Protein AF-A0A242C098-F1 (afdb_monomer_lite)

Radius of gyration: 16.54 Å; chains: 1; bounding box: 35×26×47 Å

pLDDT: mean 77.09, std 14.62, range [45.5, 91.69]

Secondary structure (DSSP, 8-state):
-EEEEESSSEE-TTS-EES-TTSS--BSSHHHHHHHHHHTT-EEEEE----THHHHHHHTTTT-----

Structure (m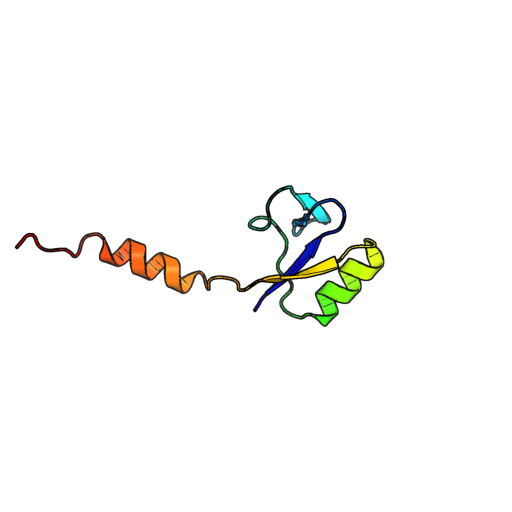mCIF, N/CA/C/O backbone):
data_AF-A0A242C098-F1
#
_entry.id   AF-A0A242C098-F1
#
loop_
_atom_site.group_PDB
_atom_site.id
_atom_site.type_symbol
_atom_site.label_atom_id
_atom_site.label_alt_id
_atom_site.label_comp_id
_atom_site.label_asym_id
_atom_site.label_entity_id
_atom_site.label_seq_id
_atom_site.pdbx_PDB_ins_code
_atom_site.Cartn_x
_atom_site.Cartn_y
_atom_site.Cartn_z
_atom_site.occupancy
_atom_site.B_iso_or_equiv
_atom_site.auth_seq_id
_atom_site.auth_com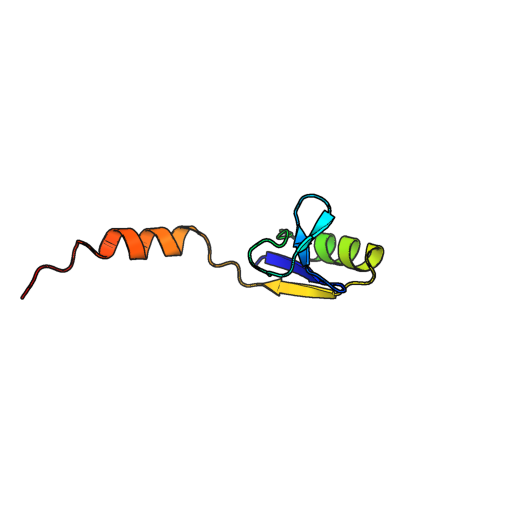p_id
_atom_site.auth_asym_id
_atom_site.auth_atom_id
_atom_site.pdbx_PDB_model_num
ATOM 1 N N . MET A 1 1 ? -11.809 -2.162 5.228 1.00 69.38 1 MET A N 1
ATOM 2 C CA . MET A 1 1 ? -10.423 -2.633 5.426 1.00 69.38 1 MET A CA 1
ATOM 3 C C . MET A 1 1 ? -9.566 -1.871 4.440 1.00 69.38 1 MET A C 1
ATOM 5 O O . MET A 1 1 ? -10.077 -1.552 3.376 1.00 69.38 1 MET A O 1
ATOM 9 N N . GLY A 1 2 ? -8.353 -1.492 4.818 1.00 84.44 2 GLY A N 1
ATOM 10 C CA . GLY A 1 2 ? -7.382 -0.895 3.904 1.00 84.44 2 GLY A CA 1
ATOM 11 C C . GLY A 1 2 ? -6.172 -1.808 3.790 1.00 84.44 2 GLY A C 1
ATOM 12 O O . GLY A 1 2 ? -5.940 -2.637 4.669 1.00 84.44 2 GLY A O 1
ATOM 13 N N . TYR A 1 3 ? -5.398 -1.642 2.732 1.00 88.00 3 TYR A N 1
ATOM 14 C CA . TYR A 1 3 ? -4.151 -2.370 2.530 1.00 88.00 3 TYR A CA 1
ATOM 15 C C . TYR A 1 3 ? -3.027 -1.355 2.381 1.00 88.00 3 TYR A C 1
ATOM 17 O O . TYR A 1 3 ? -3.208 -0.341 1.717 1.00 88.00 3 TYR A O 1
ATOM 25 N N . VAL A 1 4 ? -1.886 -1.596 3.012 1.00 88.88 4 VAL A N 1
ATOM 26 C CA . VAL A 1 4 ? -0.680 -0.774 2.837 1.00 88.88 4 VAL A CA 1
ATOM 27 C C . VAL A 1 4 ? 0.453 -1.673 2.374 1.00 88.88 4 VAL A C 1
ATOM 29 O O . VAL A 1 4 ? 0.472 -2.859 2.698 1.00 88.88 4 VAL A O 1
ATOM 32 N N . VAL A 1 5 ? 1.394 -1.123 1.618 1.00 87.81 5 VAL A N 1
ATOM 33 C CA . VAL A 1 5 ? 2.577 -1.860 1.166 1.00 87.81 5 VAL A CA 1
ATOM 34 C C . VAL A 1 5 ? 3.771 -1.420 1.994 1.00 87.81 5 VAL A C 1
ATOM 36 O O . VAL A 1 5 ? 3.996 -0.224 2.192 1.00 87.81 5 VAL A O 1
ATOM 39 N N . LYS A 1 6 ? 4.523 -2.397 2.497 1.00 88.31 6 LYS A N 1
ATOM 40 C CA . LYS A 1 6 ? 5.758 -2.180 3.241 1.00 88.31 6 LYS A CA 1
ATOM 41 C C . LYS A 1 6 ? 6.874 -3.003 2.614 1.00 88.31 6 LYS A C 1
ATOM 43 O O . LYS A 1 6 ? 6.843 -4.228 2.684 1.00 88.31 6 LYS A O 1
ATOM 48 N N . ALA A 1 7 ? 7.855 -2.325 2.034 1.00 85.56 7 ALA A N 1
ATOM 49 C CA . ALA A 1 7 ? 9.139 -2.928 1.687 1.00 85.56 7 ALA A CA 1
ATOM 50 C C . ALA A 1 7 ? 10.104 -2.692 2.863 1.00 85.56 7 ALA A C 1
ATOM 52 O O . ALA A 1 7 ? 9.901 -3.232 3.950 1.00 85.56 7 ALA A O 1
ATOM 53 N N . MET A 1 8 ? 11.083 -1.799 2.701 1.00 84.00 8 MET A N 1
ATOM 54 C CA . MET A 1 8 ? 11.904 -1.293 3.813 1.00 84.00 8 MET A CA 1
ATOM 55 C C . MET A 1 8 ? 11.163 -0.232 4.643 1.00 84.00 8 MET A C 1
ATOM 57 O O . MET A 1 8 ? 11.234 -0.227 5.872 1.00 84.00 8 MET A O 1
ATOM 61 N N . CYS A 1 9 ? 10.395 0.622 3.963 1.00 86.00 9 CYS A N 1
ATOM 62 C CA . CYS A 1 9 ? 9.533 1.657 4.530 1.00 86.00 9 CYS A CA 1
ATOM 63 C C . CYS A 1 9 ? 8.100 1.484 4.004 1.00 86.00 9 CYS A C 1
ATOM 65 O O . CYS A 1 9 ? 7.862 0.708 3.073 1.00 86.00 9 CYS A O 1
ATOM 67 N N . TYR A 1 10 ? 7.143 2.189 4.608 1.00 87.75 10 TYR A N 1
ATOM 68 C CA . TYR A 1 10 ? 5.816 2.336 4.012 1.00 87.75 10 TYR A CA 1
ATOM 69 C C . TYR A 1 10 ? 5.898 3.269 2.806 1.00 87.75 10 TYR A C 1
ATOM 71 O O . TYR A 1 10 ? 6.757 4.140 2.786 1.00 87.75 10 TYR A O 1
ATOM 79 N N . LEU A 1 11 ? 5.027 3.099 1.817 1.00 83.69 11 LEU A N 1
ATOM 80 C CA . LEU A 1 11 ? 4.960 4.007 0.669 1.00 83.69 11 LEU A CA 1
ATOM 81 C C . LEU A 1 11 ? 3.878 5.057 0.900 1.00 83.69 11 LEU A C 1
ATOM 83 O O . LEU A 1 11 ? 2.776 4.690 1.301 1.00 83.69 11 LEU A O 1
ATOM 87 N N . ASP A 1 12 ? 4.188 6.327 0.666 1.00 83.88 12 ASP A N 1
ATOM 88 C CA . ASP A 1 12 ? 3.2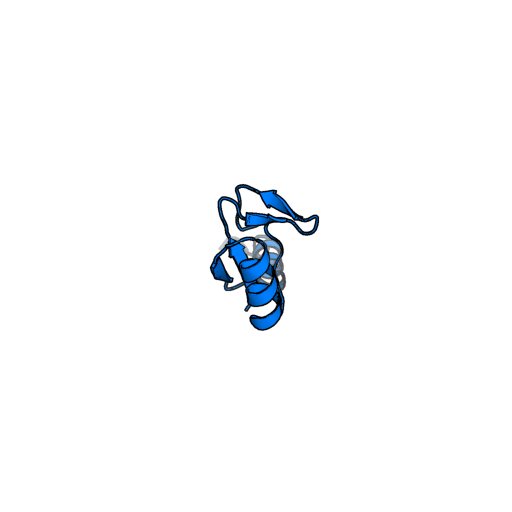24 7.431 0.638 1.00 83.88 12 ASP A CA 1
ATOM 89 C C . ASP A 1 12 ? 2.455 7.466 -0.709 1.00 83.88 12 ASP A C 1
ATOM 91 O O . ASP A 1 12 ? 2.724 6.647 -1.597 1.00 83.88 12 ASP A O 1
ATOM 95 N N . PRO A 1 13 ? 1.463 8.363 -0.882 1.00 81.75 13 PRO A N 1
ATOM 96 C CA . PRO A 1 13 ? 0.713 8.486 -2.136 1.00 81.75 13 PRO A CA 1
ATOM 97 C C . PRO A 1 13 ? 1.578 8.847 -3.353 1.00 81.75 13 PRO A C 1
ATOM 99 O O . PRO A 1 13 ? 1.182 8.566 -4.483 1.00 81.75 13 PRO A O 1
ATOM 102 N N . ASP A 1 14 ? 2.731 9.468 -3.121 1.00 82.69 14 ASP A N 1
ATOM 103 C CA . ASP A 1 14 ? 3.665 9.943 -4.138 1.00 82.69 14 ASP A CA 1
ATOM 104 C C . ASP A 1 14 ? 4.766 8.904 -4.455 1.00 82.69 14 ASP A C 1
ATOM 106 O O . ASP A 1 14 ? 5.585 9.115 -5.350 1.00 82.69 14 ASP A O 1
ATOM 110 N N . GLY A 1 15 ? 4.777 7.759 -3.760 1.00 76.31 15 GLY A N 1
ATOM 111 C CA . GLY A 1 15 ? 5.754 6.680 -3.923 1.00 76.31 15 GLY A CA 1
ATOM 112 C C . GLY A 1 15 ? 7.045 6.844 -3.110 1.00 76.31 15 GLY A C 1
ATOM 113 O O . GLY A 1 15 ? 7.987 6.073 -3.301 1.00 76.31 15 GLY A O 1
ATOM 114 N N . ASN A 1 16 ? 7.112 7.808 -2.194 1.00 83.25 16 ASN A N 1
ATOM 115 C CA . ASN A 1 16 ? 8.227 7.997 -1.271 1.00 83.25 16 ASN A CA 1
ATOM 116 C C . ASN A 1 16 ? 8.112 7.092 -0.040 1.00 83.25 16 ASN A C 1
ATOM 118 O O . ASN A 1 16 ? 7.029 6.726 0.417 1.00 83.25 16 ASN A O 1
ATOM 122 N N . GLY A 1 17 ? 9.265 6.753 0.537 1.00 83.94 17 GLY A N 1
ATOM 123 C CA . GLY A 1 17 ? 9.335 5.975 1.767 1.00 83.94 17 GLY A CA 1
ATOM 124 C C . GLY A 1 17 ? 8.988 6.805 3.007 1.00 83.94 17 GLY A C 1
ATOM 125 O O . GLY A 1 17 ? 9.689 7.761 3.330 1.00 83.94 17 GLY A O 1
ATOM 126 N N . CYS A 1 18 ? 7.985 6.374 3.764 1.00 84.81 18 CYS A N 1
ATOM 127 C CA . CYS A 1 18 ? 7.599 6.922 5.059 1.00 84.81 18 CYS A CA 1
ATOM 128 C C . CYS A 1 18 ? 7.851 5.929 6.200 1.00 84.81 18 CYS A C 1
ATOM 130 O O . CYS A 1 18 ? 7.725 4.708 6.065 1.00 84.81 18 CYS A O 1
ATOM 132 N N . ALA A 1 19 ? 8.181 6.473 7.372 1.00 83.81 19 ALA A N 1
ATOM 133 C CA . ALA A 1 19 ? 8.431 5.681 8.574 1.00 83.81 19 ALA A CA 1
ATOM 134 C C . ALA A 1 19 ? 7.136 5.208 9.257 1.00 83.81 19 ALA A C 1
ATOM 136 O O . ALA A 1 19 ? 7.148 4.213 9.985 1.00 83.81 19 ALA A O 1
ATOM 137 N N . SER A 1 20 ? 6.019 5.909 9.041 1.00 81.88 20 SER A N 1
ATOM 138 C CA . SER A 1 20 ? 4.772 5.661 9.757 1.00 81.88 20 SER A CA 1
ATOM 139 C C . SER A 1 20 ? 3.707 5.010 8.870 1.00 81.88 20 SER A C 1
ATOM 141 O O . SER A 1 20 ? 3.527 5.350 7.705 1.00 81.88 20 SER A O 1
ATOM 143 N N . GLN A 1 21 ? 2.959 4.073 9.455 1.00 81.75 21 GLN A N 1
ATOM 144 C CA . GLN A 1 21 ? 1.821 3.425 8.798 1.00 81.75 21 GLN A CA 1
ATOM 145 C C . GLN A 1 21 ? 0.650 4.400 8.577 1.00 81.75 21 GLN A C 1
ATOM 147 O O . GLN A 1 21 ? -0.192 4.159 7.724 1.00 81.75 21 GLN A O 1
ATOM 152 N N . ALA A 1 22 ? 0.566 5.475 9.370 1.00 80.31 22 ALA A N 1
ATOM 153 C CA . ALA A 1 22 ? -0.518 6.454 9.290 1.00 80.31 22 ALA A CA 1
ATOM 154 C C . ALA A 1 22 ? -0.384 7.396 8.083 1.00 80.31 22 ALA A C 1
ATOM 156 O O . ALA A 1 22 ? -1.387 7.926 7.616 1.00 80.31 22 ALA A O 1
ATOM 157 N N . GLU A 1 23 ? 0.844 7.598 7.607 1.00 81.12 23 GLU A N 1
ATOM 158 C CA . GLU A 1 23 ? 1.165 8.396 6.417 1.00 81.12 23 GLU A CA 1
ATOM 159 C C . GLU A 1 23 ? 1.260 7.531 5.151 1.00 81.12 23 GLU A C 1
ATOM 161 O O . GLU A 1 23 ? 1.373 8.054 4.046 1.00 81.12 23 GLU A O 1
ATOM 166 N N . ALA A 1 24 ? 1.195 6.206 5.309 1.00 86.88 24 ALA A N 1
ATOM 167 C CA . ALA A 1 24 ? 1.224 5.266 4.203 1.00 86.88 24 ALA A CA 1
ATOM 168 C C . ALA A 1 24 ? 0.000 5.434 3.294 1.00 86.88 24 ALA A C 1
ATOM 170 O O . ALA A 1 24 ? -1.111 5.718 3.745 1.00 86.88 24 ALA A O 1
ATOM 171 N N . PHE A 1 25 ? 0.178 5.167 2.007 1.00 86.88 25 PHE A N 1
ATOM 172 C CA . PHE A 1 25 ? -0.914 5.080 1.061 1.00 86.88 25 PHE A CA 1
ATOM 173 C C . PHE A 1 25 ? -1.768 3.843 1.343 1.00 86.88 25 PHE A C 1
ATOM 175 O O . PHE A 1 25 ? -1.284 2.708 1.388 1.00 86.88 25 PHE A O 1
ATOM 182 N N . HIS A 1 26 ? -3.066 4.076 1.527 1.00 89.12 26 HIS A N 1
ATOM 183 C CA . HIS A 1 26 ? -4.044 3.032 1.787 1.00 89.12 26 HIS A CA 1
ATOM 184 C C . HIS A 1 26 ? -4.743 2.631 0.490 1.00 89.12 26 HIS A C 1
ATOM 186 O O . HIS A 1 26 ? -5.623 3.335 -0.003 1.00 89.12 26 HIS A O 1
ATOM 192 N N . TYR A 1 27 ? -4.400 1.455 -0.018 1.00 87.38 27 TYR A N 1
ATOM 193 C CA . TYR A 1 27 ? -5.085 0.824 -1.134 1.00 87.38 27 TYR A CA 1
ATOM 194 C C . TYR A 1 27 ? -6.467 0.318 -0.699 1.00 87.38 27 TYR A C 1
ATOM 196 O O . TYR A 1 27 ? -6.628 -0.298 0.361 1.00 87.38 27 TYR A O 1
ATOM 204 N N . GLU A 1 28 ? -7.468 0.548 -1.549 1.00 85.81 28 GLU A N 1
ATOM 205 C CA . GLU A 1 28 ? -8.849 0.098 -1.324 1.00 85.81 28 GLU A CA 1
ATOM 206 C C . GLU A 1 28 ? -9.035 -1.400 -1.594 1.00 85.81 28 GLU A C 1
ATOM 208 O O . GLU A 1 28 ? -9.913 -2.037 -1.013 1.00 85.81 28 GLU A O 1
ATOM 213 N N . SER A 1 29 ? -8.196 -1.974 -2.460 1.00 88.19 29 SER A N 1
ATOM 214 C CA . SER A 1 29 ? -8.252 -3.378 -2.861 1.00 88.19 29 SER A CA 1
ATOM 215 C C . SER A 1 29 ? -6.923 -4.071 -2.612 1.00 88.19 29 SER A C 1
ATOM 217 O O . SER A 1 29 ? -5.857 -3.518 -2.891 1.00 88.19 29 SER A O 1
ATOM 219 N N . LYS A 1 30 ? -7.001 -5.323 -2.154 1.00 88.12 30 LYS A N 1
ATOM 220 C CA . LYS A 1 30 ? -5.834 -6.182 -1.957 1.00 88.12 30 LYS A CA 1
ATOM 221 C C . LYS A 1 30 ? -5.052 -6.371 -3.259 1.00 88.12 30 LYS A C 1
ATOM 223 O O . LYS A 1 30 ? -3.837 -6.257 -3.240 1.00 88.12 30 LYS A O 1
ATOM 228 N N . ALA A 1 31 ? -5.748 -6.562 -4.381 1.00 89.69 31 ALA A N 1
ATOM 229 C CA . ALA A 1 31 ? -5.112 -6.788 -5.679 1.00 89.69 31 ALA A CA 1
ATOM 230 C C . ALA A 1 31 ? -4.230 -5.603 -6.118 1.00 89.69 31 ALA A C 1
ATOM 232 O O . ALA A 1 31 ? -3.160 -5.802 -6.682 1.00 89.69 31 ALA A O 1
ATOM 233 N N . LEU A 1 32 ? -4.652 -4.367 -5.817 1.00 89.00 32 LEU A N 1
ATOM 234 C CA . LEU A 1 32 ? -3.848 -3.170 -6.091 1.00 89.00 32 LEU A CA 1
ATOM 235 C C . LEU A 1 32 ? -2.604 -3.108 -5.200 1.00 89.00 32 LE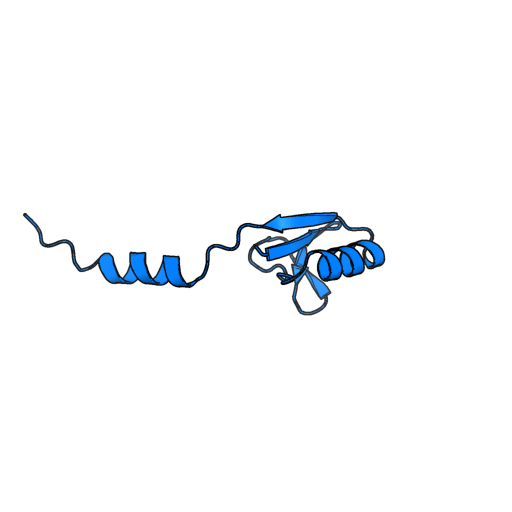U A C 1
ATOM 237 O O . LEU A 1 32 ? -1.524 -2.768 -5.673 1.00 89.00 32 LEU A O 1
ATOM 241 N N . ALA A 1 33 ? -2.750 -3.465 -3.923 1.00 89.62 33 ALA A N 1
ATOM 242 C CA . ALA A 1 33 ? -1.619 -3.523 -3.008 1.00 89.62 33 ALA A CA 1
ATOM 243 C C . ALA A 1 33 ? -0.626 -4.632 -3.394 1.00 89.62 33 ALA A C 1
ATOM 245 O O . ALA A 1 33 ? 0.576 -4.426 -3.279 1.00 89.62 33 ALA A O 1
ATOM 246 N N . GLU A 1 34 ? -1.105 -5.784 -3.872 1.00 91.50 34 GLU A N 1
ATOM 247 C CA . GLU A 1 34 ? -0.256 -6.893 -4.329 1.00 91.50 34 GLU A CA 1
ATOM 248 C C . GLU A 1 34 ? 0.564 -6.503 -5.562 1.00 91.50 34 GLU A C 1
ATOM 250 O O . GLU A 1 34 ? 1.762 -6.761 -5.581 1.00 91.50 34 GLU A O 1
ATOM 255 N N . LEU A 1 35 ? -0.029 -5.793 -6.527 1.00 91.06 35 LEU A N 1
ATOM 256 C CA . LEU A 1 35 ? 0.706 -5.252 -7.678 1.00 91.06 35 LEU A CA 1
ATOM 257 C C . LEU A 1 35 ? 1.818 -4.284 -7.252 1.00 91.06 35 LEU A C 1
ATOM 259 O O . LEU A 1 35 ? 2.947 -4.385 -7.722 1.00 91.06 35 LEU A O 1
ATOM 263 N N . ALA A 1 36 ? 1.522 -3.357 -6.338 1.00 87.06 36 ALA A N 1
ATOM 264 C CA . ALA A 1 36 ? 2.525 -2.421 -5.832 1.00 87.06 36 ALA A CA 1
ATOM 265 C C . ALA A 1 36 ? 3.617 -3.126 -5.007 1.00 87.06 36 ALA A C 1
ATOM 267 O O . ALA A 1 36 ? 4.791 -2.770 -5.091 1.00 87.06 36 ALA A O 1
ATOM 268 N N . ALA A 1 37 ? 3.249 -4.151 -4.237 1.00 90.38 37 ALA A N 1
ATOM 269 C CA . ALA A 1 37 ? 4.195 -4.979 -3.502 1.00 90.38 37 ALA A CA 1
ATOM 270 C C . ALA A 1 37 ? 5.105 -5.784 -4.439 1.00 90.38 37 ALA A C 1
ATOM 272 O O . ALA A 1 37 ? 6.293 -5.886 -4.160 1.00 90.38 37 ALA A O 1
ATOM 273 N N . GLU A 1 38 ? 4.588 -6.295 -5.557 1.00 91.69 38 GLU A N 1
ATOM 274 C CA . GLU A 1 38 ? 5.382 -7.016 -6.558 1.00 91.69 38 GLU A CA 1
ATOM 275 C C . GLU A 1 38 ? 6.441 -6.110 -7.201 1.00 91.69 38 GLU A C 1
ATOM 277 O O . GLU A 1 38 ? 7.600 -6.499 -7.309 1.00 91.69 38 GLU A O 1
ATOM 282 N N . VAL A 1 39 ? 6.076 -4.871 -7.548 1.00 88.44 39 VAL A N 1
ATOM 283 C CA . VAL A 1 39 ? 7.006 -3.895 -8.147 1.00 88.44 39 VAL A CA 1
ATOM 284 C C . VAL A 1 39 ? 8.081 -3.437 -7.159 1.00 88.44 39 VAL A C 1
ATOM 286 O O . VAL A 1 39 ? 9.223 -3.211 -7.550 1.00 88.44 39 VAL A O 1
ATOM 289 N N . CYS A 1 40 ? 7.727 -3.280 -5.883 1.00 84.31 40 CYS A N 1
ATOM 290 C CA . CYS A 1 40 ? 8.630 -2.765 -4.853 1.00 84.31 40 CYS A CA 1
ATOM 291 C C . CYS A 1 40 ? 9.302 -3.860 -4.008 1.00 84.31 40 CYS A C 1
ATOM 293 O O . CYS A 1 40 ? 9.915 -3.529 -2.991 1.00 84.31 40 CYS A O 1
ATOM 295 N N . GLU A 1 41 ? 9.140 -5.137 -4.373 1.00 87.88 41 GLU A N 1
ATOM 296 C CA . GLU A 1 41 ? 9.581 -6.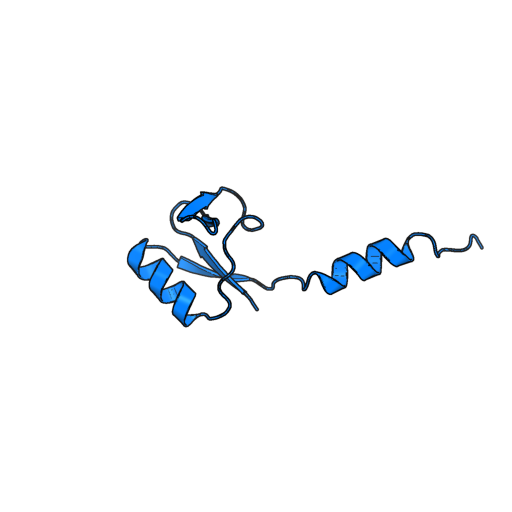303 -3.587 1.00 87.88 41 GLU A CA 1
ATOM 297 C C . GLU A 1 41 ? 9.140 -6.223 -2.106 1.00 87.88 41 GLU A C 1
ATOM 299 O O . GLU A 1 41 ? 9.862 -6.579 -1.173 1.00 87.88 41 GLU A O 1
ATOM 304 N N . GLY A 1 42 ? 7.938 -5.689 -1.884 1.00 87.75 42 GLY A N 1
ATOM 305 C CA . GLY A 1 42 ? 7.363 -5.429 -0.571 1.00 87.75 42 GLY A CA 1
ATOM 306 C C . GLY A 1 42 ? 6.366 -6.489 -0.106 1.00 87.75 42 GLY A C 1
ATOM 307 O O . GLY A 1 42 ? 6.076 -7.473 -0.780 1.00 87.75 42 GLY A O 1
ATOM 308 N N . GLN A 1 43 ? 5.789 -6.259 1.071 1.00 90.56 43 GLN A N 1
ATOM 309 C CA . GLN A 1 43 ? 4.681 -7.035 1.621 1.00 90.56 43 GLN A CA 1
ATOM 310 C C . GLN A 1 43 ? 3.425 -6.184 1.775 1.00 90.56 43 GLN A C 1
ATOM 312 O O . GLN A 1 43 ? 3.474 -5.032 2.211 1.00 90.56 43 GLN A O 1
ATOM 317 N N . VAL A 1 44 ? 2.280 -6.795 1.477 1.00 91.25 44 VAL A N 1
ATOM 318 C CA . VAL A 1 44 ? 0.965 -6.214 1.744 1.00 91.25 44 VAL A CA 1
ATOM 319 C C . VAL A 1 44 ? 0.595 -6.446 3.202 1.00 91.25 44 VAL A C 1
ATOM 321 O O . VAL A 1 44 ? 0.524 -7.582 3.669 1.00 91.25 44 VAL A O 1
ATOM 324 N N . ILE A 1 45 ? 0.305 -5.363 3.912 1.00 90.12 45 ILE A N 1
ATOM 325 C CA . ILE A 1 45 ? -0.179 -5.381 5.287 1.00 90.12 45 ILE A CA 1
ATOM 326 C C . ILE A 1 45 ? -1.645 -4.960 5.275 1.00 90.12 45 ILE A C 1
ATOM 328 O O . ILE A 1 45 ? -1.997 -3.857 4.851 1.00 90.12 45 ILE A O 1
ATOM 332 N N . GLU A 1 46 ? -2.516 -5.846 5.754 1.00 89.25 46 GLU A N 1
ATOM 333 C CA . GLU A 1 46 ? -3.927 -5.526 5.936 1.00 89.25 46 GLU A CA 1
ATOM 334 C C . GLU A 1 46 ? -4.108 -4.682 7.195 1.00 89.25 46 GLU A C 1
ATOM 336 O O . GLU A 1 46 ? -3.735 -5.067 8.306 1.00 89.25 46 GLU A O 1
ATOM 341 N N . VAL A 1 47 ? -4.711 -3.514 7.021 1.00 85.94 47 VAL A N 1
ATOM 342 C CA . VAL A 1 47 ? -4.913 -2.548 8.088 1.00 85.94 47 VAL A CA 1
ATOM 343 C C . VAL A 1 47 ? -6.400 -2.302 8.279 1.00 85.94 47 VAL A C 1
ATOM 345 O O . VAL A 1 47 ? -7.161 -1.977 7.362 1.00 85.94 47 VAL A O 1
ATOM 348 N N . ARG A 1 48 ? -6.849 -2.430 9.526 1.00 77.06 48 ARG A N 1
ATOM 349 C CA . ARG A 1 48 ? -8.176 -1.959 9.916 1.00 77.06 48 ARG A CA 1
ATOM 350 C C . ARG A 1 48 ? -8.114 -0.444 10.006 1.00 77.06 48 ARG A C 1
ATOM 352 O O . ARG A 1 48 ? -7.804 0.097 11.060 1.00 77.06 48 ARG A O 1
ATOM 359 N N . THR A 1 49 ? -8.377 0.236 8.894 1.00 62.38 49 THR A N 1
ATOM 360 C CA . THR A 1 49 ? -8.549 1.687 8.886 1.00 62.38 49 THR A CA 1
ATOM 361 C C . THR A 1 49 ? -9.651 2.051 9.885 1.00 62.38 49 THR A C 1
ATOM 363 O O . THR A 1 49 ? -10.799 1.631 9.698 1.00 62.38 49 THR A O 1
ATOM 366 N N . PRO A 1 50 ? -9.350 2.799 10.966 1.00 54.84 50 PRO A N 1
ATOM 367 C CA . PRO A 1 50 ? -10.402 3.370 11.781 1.00 54.84 50 PRO A CA 1
ATOM 368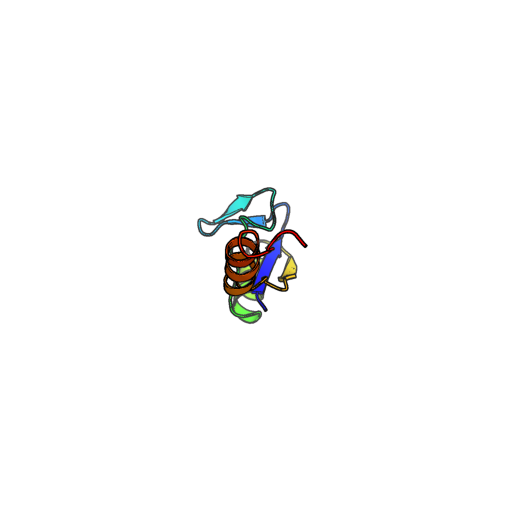 C C . PRO A 1 50 ? -11.109 4.372 10.877 1.00 54.84 50 PRO A C 1
ATOM 370 O O . PRO A 1 50 ? -10.541 5.389 10.489 1.00 54.84 50 PRO A O 1
ATOM 373 N N . THR A 1 51 ? -12.335 4.063 10.458 1.00 49.25 51 THR A N 1
ATOM 374 C CA . THR A 1 51 ? -13.133 5.000 9.668 1.00 49.25 51 THR A CA 1
ATOM 375 C C . THR A 1 51 ? -13.126 6.345 10.393 1.00 49.25 51 THR A C 1
ATOM 377 O O . THR A 1 51 ? -13.571 6.416 11.539 1.00 49.25 51 THR A O 1
ATOM 380 N N . SER A 1 52 ? -12.627 7.403 9.745 1.00 51.19 52 SER A N 1
ATOM 381 C CA . SER A 1 52 ? -12.497 8.768 10.293 1.00 51.19 52 SER A CA 1
ATOM 382 C C . SER A 1 52 ? -13.789 9.289 10.967 1.00 51.19 52 SER A C 1
ATOM 384 O O . SER A 1 52 ? -13.766 10.113 11.885 1.00 51.19 52 SER A O 1
ATOM 386 N N . LYS A 1 53 ? -14.946 8.701 10.627 1.00 47.06 53 LYS A N 1
ATOM 387 C CA . LYS A 1 53 ? -16.234 8.904 11.311 1.00 47.06 53 LYS A CA 1
ATOM 388 C C . LYS A 1 53 ? -16.222 8.595 12.819 1.00 47.06 53 LYS A C 1
ATOM 390 O O . LYS A 1 53 ? -17.039 9.158 13.547 1.00 47.06 53 LYS A O 1
ATOM 395 N N . GLN A 1 54 ? -15.329 7.740 13.317 1.00 45.50 54 GLN A N 1
ATOM 396 C CA . GLN A 1 54 ? -15.321 7.326 14.725 1.00 45.50 54 GLN A CA 1
ATOM 397 C C . GLN A 1 54 ? -14.541 8.291 15.634 1.00 45.50 54 GLN A C 1
ATOM 399 O O . GLN A 1 54 ? -14.919 8.466 16.794 1.00 45.50 54 GLN A O 1
ATOM 404 N N . GLN A 1 55 ? -13.530 8.997 15.110 1.00 47.03 55 GLN A N 1
ATOM 405 C CA . GLN A 1 55 ? -12.800 10.023 15.870 1.00 47.03 55 GLN A CA 1
ATOM 406 C C . GLN A 1 55 ? -13.628 11.297 16.077 1.00 47.03 55 GLN A C 1
ATOM 408 O O . GLN A 1 55 ? -13.626 11.849 17.178 1.00 47.03 55 GLN A O 1
ATOM 413 N N . LYS A 1 56 ? -14.431 11.713 15.083 1.00 47.16 56 LYS A N 1
ATOM 414 C CA . LYS A 1 56 ? -15.336 12.869 15.242 1.00 47.16 56 LYS A CA 1
ATOM 415 C C . LYS A 1 56 ? -16.396 12.660 16.329 1.00 47.16 56 LYS A C 1
ATOM 417 O O . LYS A 1 56 ? -16.741 13.612 17.022 1.00 47.16 56 LYS A O 1
ATOM 422 N N . ARG A 1 57 ? -16.887 11.428 16.538 1.00 50.22 57 ARG A N 1
ATOM 423 C CA . ARG A 1 57 ? -17.889 11.155 17.589 1.00 50.22 57 ARG A CA 1
ATOM 424 C C . ARG A 1 57 ? -17.323 11.299 19.001 1.00 50.22 57 ARG A C 1
ATOM 426 O O . ARG A 1 57 ? -18.060 11.752 19.866 1.00 50.22 57 ARG A O 1
ATOM 433 N N . LYS A 1 58 ? -16.059 10.938 19.256 1.00 52.50 58 LYS A N 1
ATOM 434 C CA . LYS A 1 58 ? -15.463 11.073 20.600 1.00 52.50 58 LYS A CA 1
ATOM 435 C C . LYS A 1 58 ? -15.080 12.518 20.933 1.00 52.50 58 LYS A C 1
ATOM 437 O O . LYS A 1 58 ? -15.288 12.933 22.066 1.00 52.50 58 LYS A O 1
ATOM 442 N N . ALA A 1 59 ? -14.606 13.292 19.954 1.00 56.06 59 ALA A N 1
ATOM 443 C CA . ALA A 1 59 ? -14.313 14.714 20.151 1.00 56.06 59 ALA A CA 1
ATOM 444 C C . ALA A 1 59 ? -15.588 15.539 20.426 1.00 56.06 59 ALA A C 1
ATOM 446 O O . ALA A 1 59 ? -15.610 16.356 21.340 1.00 56.06 59 ALA A O 1
ATOM 447 N N . ASN A 1 60 ? -16.689 15.253 19.717 1.00 56.19 60 ASN A N 1
ATOM 448 C CA . ASN A 1 60 ? -17.967 15.958 19.894 1.00 56.19 60 ASN A CA 1
ATOM 449 C C . ASN A 1 60 ? -18.770 15.562 21.146 1.00 56.19 60 ASN A C 1
ATOM 451 O O . ASN A 1 60 ? -19.838 16.122 21.352 1.00 56.19 60 ASN A O 1
ATOM 455 N N . GLN A 1 61 ? -18.310 14.612 21.962 1.00 57.91 61 GLN A N 1
ATOM 456 C CA . GLN A 1 61 ? -18.998 14.208 23.201 1.00 57.91 61 GLN A CA 1
ATOM 457 C C . GLN A 1 61 ? -18.223 14.592 24.468 1.00 57.91 61 GLN A C 1
ATOM 459 O O . GLN A 1 61 ? -18.739 14.435 25.571 1.00 57.91 61 GLN A O 1
ATOM 464 N N . ALA A 1 62 ? -16.996 15.111 24.332 1.00 59.84 62 ALA A N 1
ATOM 465 C CA . ALA A 1 62 ? -16.159 15.479 25.473 1.00 59.84 62 ALA A CA 1
ATOM 466 C C . ALA A 1 62 ? -16.731 16.657 26.288 1.00 59.84 62 ALA A C 1
ATOM 468 O O . ALA A 1 62 ? -16.485 16.738 27.485 1.00 59.84 62 ALA A O 1
ATOM 469 N N . TRP A 1 63 ? -17.528 17.527 25.660 1.00 64.38 63 TRP A N 1
ATOM 470 C CA . TRP A 1 63 ? -18.158 18.691 26.294 1.00 64.38 63 TRP A CA 1
ATOM 471 C C . TRP A 1 63 ? -19.559 18.410 26.874 1.00 64.38 63 TRP A C 1
ATOM 473 O O . TRP A 1 63 ? -20.121 19.277 27.529 1.00 64.38 63 TRP A O 1
ATOM 483 N N . MET A 1 64 ? -20.120 17.212 26.654 1.00 61.91 64 MET A N 1
ATOM 484 C CA . MET A 1 64 ? -21.481 16.821 27.073 1.00 61.91 64 MET A CA 1
ATOM 485 C C . MET A 1 64 ? -21.539 16.108 28.434 1.00 61.91 64 MET A C 1
ATOM 487 O O . MET A 1 64 ? -22.601 15.649 28.845 1.00 61.91 64 MET A O 1
ATOM 491 N N . ARG A 1 65 ? -20.410 15.969 29.136 1.00 61.97 65 ARG A N 1
ATOM 492 C CA . ARG A 1 65 ? -20.419 15.456 30.510 1.00 61.97 65 ARG A CA 1
ATOM 493 C C . ARG A 1 65 ? -20.845 16.583 31.447 1.00 61.97 65 ARG A C 1
ATOM 495 O O . ARG A 1 65 ? -20.010 17.373 31.876 1.00 61.97 65 ARG A O 1
ATOM 502 N N . GLU A 1 66 ? -22.143 16.655 31.721 1.00 64.31 66 GLU A N 1
ATOM 503 C CA . GLU A 1 66 ? -22.683 17.473 32.807 1.00 64.31 66 GLU A CA 1
ATOM 504 C C . GLU A 1 66 ? -22.063 17.007 34.140 1.00 64.31 66 GLU A C 1
ATOM 506 O O . GLU A 1 66 ? -22.011 15.797 34.395 1.00 64.31 66 GLU A O 1
ATOM 511 N N . PRO A 1 67 ? -21.535 17.919 34.976 1.00 68.62 67 PRO A N 1
ATOM 512 C CA . PRO A 1 67 ? -21.084 17.564 36.315 1.00 68.62 67 PRO A CA 1
ATOM 513 C C . PRO A 1 67 ? -22.295 17.132 37.154 1.00 68.62 67 PRO A C 1
ATOM 515 O O . PRO A 1 67 ? -23.299 17.840 37.207 1.00 68.62 67 PRO A O 1
ATOM 518 N N . SER A 1 68 ? -22.196 15.940 37.749 1.00 59.44 68 SER A N 1
ATOM 519 C CA . SER A 1 68 ? -23.161 15.394 38.716 1.00 59.44 68 SER A CA 1
ATOM 520 C C . SER A 1 68 ? -23.043 16.067 40.077 1.00 59.44 68 SER A C 1
ATOM 522 O O . SER A 1 68 ? -21.900 16.420 40.449 1.00 59.44 68 SER A O 1
#

Sequence (68 aa):
MGYVVKAMCYLDPDGNGCASQAEAFHYESKALAELAAEVCEGQVIEVRTPTSKQQKRKANQAWMREPS

Foldseek 3Di:
DWKWWDDPATQAPVRDGDNDPVRHDTHPDPVVNVVVCVVRVTDIDDDPPPPPVVVVVVVVCPVVPDDD